Protein AF-A0AAJ1ETL2-F1 (afdb_monomer)

Solvent-accessible surface area (backbone atoms only — not comparable to full-atom values): 10429 Å² total; per-residue (Å²): 145,68,65,69,62,54,53,52,51,50,52,54,50,32,50,76,69,72,72,60,58,99,69,59,80,77,73,68,78,78,62,84,65,73,54,50,56,56,47,50,51,50,50,51,52,50,47,48,66,71,66,53,70,62,70,80,72,67,82,76,48,26,37,46,54,51,49,44,56,46,37,31,75,74,71,73,43,59,83,84,61,77,96,66,92,76,52,74,68,53,53,40,36,52,51,14,50,63,68,39,55,89,45,34,84,38,46,46,60,75,64,50,44,66,66,54,38,52,45,52,70,67,47,92,60,62,70,71,52,44,52,21,33,52,53,32,38,46,56,49,41,56,50,28,51,76,66,70,54,34,92,71,70,44,54,79,73,55,78,88,80,80,72,97,75,81,85,72,77,83,130

Foldseek 3Di:
DPPPVVLVVVQVVCVVVVNDDPPPSPPDDDPPPPVVVVVVVVVVVVCCVVVVPPVPPDPQDFPQRLVQVLCCVPVVDGPPDPPDDDDPLRVLLVLLVVLLVVRRGPRPQPDALVNLQCSLVPRPDDPSSSVSVLSNLVSSLVSCVVVVSYDDRRSVVHDNPDDPDDPPDDD

InterPro domains:
  IPR010998 Integrase/recombinase, N-terminal [G3DSA:1.10.150.130] (61-157)

Organism: Mediterraneibacter gnavus (NCBI:txid33038)

Mean predicted aligned error: 15.33 Å

Secondary structure (DSSP, 8-state):
--HHHHHHHHHHHHHHHT---TTGGGS----TTHHHHHHHHHHHHHHHHHTT-------PPBHHHHHHHHHHHHHSS-TT-SSPPPPHHHHHHHHHHHHTGGGTTSBGGG--HHHHHHHHHT--S-HHHHHHHHHHHHHHHHHHHHTTS-SS--GGG----S-S-------

Radius of gyration: 29.7 Å; Cα contacts (8 Å, |Δi|>4): 126; chains: 1; bounding box: 71×44×80 Å

Nearest PDB structures (foldseek):
  2kob-assembly1_A  TM=7.948E-01  e=5.335E-02  [Clostridium] leptum DSM 753
  6m7x-assembly1_A  TM=3.149E-01  e=2.338E+00  Homo sapiens
  4zgx-assembly12_L  TM=2.460E-01  e=4.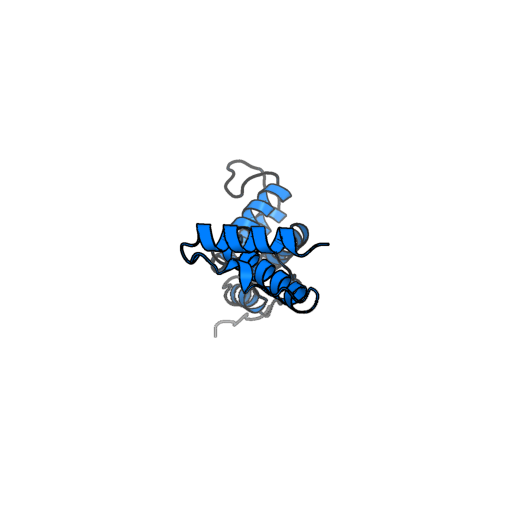011E+00  Homo sapiens
  4zgx-assembly5_E  TM=2.311E-01  e=4.469E+00  Homo sapiens
  4zgx-assembly6_F  TM=2.449E-01  e=5.255E+00  Homo sapiens

Sequence (171 aa):
MLCFWMIGFAVLTAYKAGTYTPGMENDIQVDDKKNAEDFIQSLLANYNQVQGIKAKEEPQLTFAEVYRKFNVKKFGHEYDAKKVKRTSLEYTLRAGFKNSAALHNRIFAKLVTDDLQEVMDACPLRHASIEHIKNLYYHMYKYAMANNLCTKDYSSYVEITQDENTWSAPA

pLDDT: mean 81.0, std 15.73, range [34.91, 96.88]

Structure (mmCIF, N/CA/C/O backbone):
data_AF-A0AAJ1ETL2-F1
#
_entry.id   AF-A0AAJ1ETL2-F1
#
loop_
_atom_site.group_PDB
_atom_site.id
_atom_site.type_symbol
_atom_site.label_atom_id
_atom_site.label_alt_id
_atom_site.label_comp_id
_atom_site.label_asym_id
_atom_site.label_entity_id
_atom_site.label_seq_id
_atom_site.pdbx_PDB_ins_code
_atom_site.Cartn_x
_atom_site.Cartn_y
_atom_site.Cartn_z
_atom_site.occupancy
_atom_site.B_iso_or_equiv
_atom_site.auth_seq_id
_atom_site.auth_comp_id
_atom_site.auth_asym_id
_atom_site.auth_atom_id
_atom_site.pdbx_PDB_model_num
ATOM 1 N N . MET A 1 1 ? -29.574 9.163 51.493 1.00 40.41 1 MET A N 1
ATOM 2 C CA . MET A 1 1 ? -30.469 10.187 50.895 1.00 40.41 1 MET A CA 1
ATOM 3 C C . MET A 1 1 ? -30.332 10.226 49.358 1.00 40.41 1 MET A C 1
ATOM 5 O O . MET A 1 1 ? -30.494 11.281 48.767 1.00 40.41 1 MET A O 1
ATOM 9 N N . LEU A 1 2 ? -30.048 9.079 48.712 1.00 46.06 2 LEU A N 1
ATOM 10 C CA . LEU A 1 2 ? -29.886 8.915 47.251 1.00 46.06 2 LEU A CA 1
ATOM 11 C C . LEU A 1 2 ? -31.002 8.051 46.617 1.00 46.06 2 LEU A C 1
ATOM 13 O O . LEU A 1 2 ? -31.185 8.065 45.405 1.00 46.06 2 LEU A O 1
ATOM 17 N N . CYS A 1 3 ? -31.800 7.353 47.432 1.00 56.75 3 CYS A N 1
ATOM 18 C CA . CYS A 1 3 ? -32.719 6.309 46.972 1.00 56.75 3 CYS A CA 1
ATOM 19 C C . CYS A 1 3 ? -33.994 6.834 46.279 1.00 56.75 3 CYS A C 1
ATOM 21 O O . CYS A 1 3 ? -34.496 6.197 45.360 1.00 56.75 3 CYS A O 1
ATOM 23 N N . PHE A 1 4 ? -34.511 8.012 46.655 1.00 58.62 4 PHE A N 1
ATOM 24 C CA . PHE A 1 4 ? -35.791 8.515 46.123 1.00 58.62 4 PHE A CA 1
ATOM 25 C C . PHE A 1 4 ? -35.732 8.927 44.647 1.00 58.62 4 PHE A C 1
ATOM 27 O O . PHE A 1 4 ? -36.694 8.728 43.908 1.00 58.62 4 PHE A O 1
ATOM 34 N N . TRP A 1 5 ? -34.603 9.480 44.196 1.00 65.31 5 TRP A N 1
ATOM 35 C CA . TRP A 1 5 ? -34.462 9.920 42.806 1.00 65.31 5 TRP A CA 1
ATOM 36 C C . TRP A 1 5 ? -34.376 8.734 41.833 1.00 65.31 5 TRP A C 1
ATOM 38 O O . TRP A 1 5 ? -34.965 8.778 40.754 1.00 65.31 5 TRP A O 1
ATOM 48 N N . MET A 1 6 ? -33.723 7.641 42.243 1.00 66.25 6 MET A N 1
ATOM 49 C CA . MET A 1 6 ? -33.604 6.425 41.431 1.00 66.25 6 MET A CA 1
ATOM 50 C C . MET A 1 6 ? -34.935 5.686 41.278 1.00 66.25 6 MET A C 1
ATOM 52 O O . MET A 1 6 ? -35.244 5.225 40.181 1.00 66.25 6 MET A O 1
ATOM 56 N N . ILE A 1 7 ? -35.756 5.640 42.334 1.00 69.56 7 ILE A N 1
ATOM 57 C CA . ILE A 1 7 ? -37.120 5.094 42.255 1.00 69.56 7 ILE A CA 1
ATOM 58 C C . ILE A 1 7 ? -37.946 5.913 41.256 1.00 69.56 7 ILE A C 1
ATOM 60 O O . ILE A 1 7 ? -38.595 5.346 40.379 1.00 69.56 7 ILE A O 1
ATOM 64 N N . GLY A 1 8 ? -37.847 7.247 41.306 1.00 74.00 8 GLY A N 1
ATOM 65 C CA . GLY A 1 8 ? -38.511 8.124 40.339 1.00 74.00 8 GLY A CA 1
ATOM 66 C C . GLY A 1 8 ? -38.084 7.856 38.891 1.00 74.00 8 GLY A C 1
ATOM 67 O O . GLY A 1 8 ? -38.928 7.786 37.997 1.00 74.00 8 GLY A O 1
ATOM 68 N N . PHE A 1 9 ? -36.788 7.642 38.651 1.00 75.88 9 PHE A N 1
ATOM 69 C CA . PHE A 1 9 ? -36.276 7.334 37.315 1.00 75.88 9 PHE A CA 1
ATOM 70 C C . PHE A 1 9 ? -36.723 5.948 36.817 1.00 75.88 9 PHE A C 1
ATOM 72 O O . PHE A 1 9 ? -37.109 5.802 35.654 1.00 75.88 9 PHE A O 1
ATOM 79 N N . ALA A 1 10 ? -36.727 4.937 37.692 1.00 70.44 10 ALA A N 1
ATOM 80 C CA . ALA A 1 10 ? -37.183 3.584 37.372 1.00 70.44 10 ALA A CA 1
ATOM 81 C C . ALA A 1 10 ? -38.677 3.554 37.011 1.00 70.44 10 ALA A C 1
ATOM 83 O O . ALA A 1 10 ? -39.050 2.972 35.989 1.00 70.44 10 ALA A O 1
ATOM 84 N N . VAL A 1 11 ? -39.516 4.256 37.780 1.00 76.50 11 VAL A N 1
ATOM 85 C CA . VAL A 1 11 ? -40.956 4.391 37.504 1.00 76.50 11 VAL A CA 1
ATOM 86 C C . VAL A 1 11 ? -41.192 5.092 36.165 1.00 76.50 11 VAL A C 1
ATOM 88 O O . VAL A 1 11 ? -41.955 4.595 35.339 1.00 76.50 11 VAL A O 1
ATOM 91 N N . LEU A 1 12 ? -40.493 6.199 35.892 1.00 80.56 12 LEU A N 1
ATOM 92 C CA . LEU A 1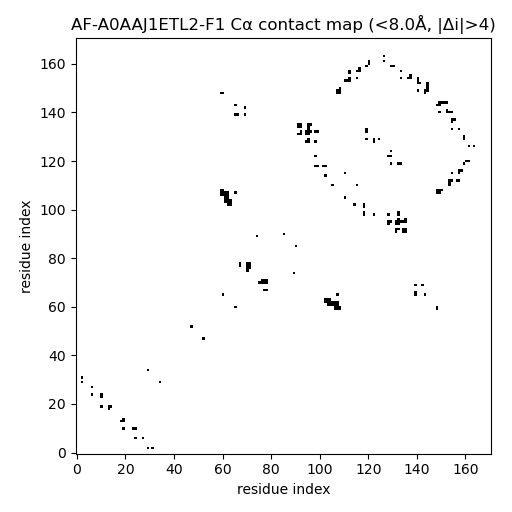 12 ? -40.606 6.912 34.612 1.00 80.56 12 LEU A CA 1
ATOM 93 C C . LEU A 1 12 ? -40.169 6.053 33.417 1.00 80.56 12 LEU A C 1
ATOM 95 O O . LEU A 1 12 ? -40.780 6.116 32.348 1.00 80.56 12 LEU A O 1
ATOM 99 N N . THR A 1 13 ? -39.133 5.234 33.592 1.00 77.25 13 THR A N 1
ATOM 100 C CA . THR A 1 13 ? -38.636 4.334 32.543 1.00 77.25 13 THR A CA 1
ATOM 101 C C . THR A 1 13 ? -39.632 3.207 32.258 1.00 77.25 13 THR A C 1
ATOM 103 O O . THR A 1 13 ? -39.956 2.969 31.095 1.00 77.25 13 THR A O 1
ATOM 106 N N . ALA A 1 14 ? -40.179 2.565 33.297 1.00 72.44 14 ALA A N 1
ATOM 107 C CA . ALA A 1 14 ? -41.214 1.536 33.159 1.00 72.44 14 ALA A CA 1
ATOM 108 C C . ALA A 1 14 ? -42.509 2.097 32.549 1.00 72.44 14 ALA A C 1
ATOM 110 O O . ALA A 1 14 ? -43.132 1.454 31.701 1.00 72.44 14 ALA A O 1
ATOM 111 N N . TYR A 1 15 ? -42.883 3.327 32.917 1.00 74.31 15 TYR A N 1
ATOM 112 C CA . TYR A 1 15 ? -44.028 4.020 32.331 1.00 74.31 15 TYR A CA 1
ATOM 113 C C . TYR A 1 15 ? -43.834 4.242 30.828 1.00 74.31 15 TYR A C 1
ATOM 115 O O . TYR A 1 15 ? -44.711 3.921 30.028 1.00 74.31 15 TYR A O 1
ATOM 123 N N . LYS A 1 16 ? -42.650 4.711 30.417 1.00 77.81 16 LYS A N 1
ATOM 124 C CA . LYS A 1 16 ? -42.325 4.925 29.000 1.00 77.81 16 LYS A CA 1
ATOM 125 C C . LYS A 1 16 ? -42.230 3.621 28.198 1.00 77.81 16 LYS A C 1
ATOM 127 O O . LYS A 1 16 ? -42.525 3.629 27.006 1.00 77.81 16 LYS A O 1
ATOM 132 N N . ALA A 1 17 ? -41.834 2.519 28.833 1.00 75.56 17 ALA A N 1
ATOM 133 C CA . ALA A 1 17 ? -41.773 1.193 28.218 1.00 75.56 17 ALA A CA 1
ATOM 134 C C . ALA A 1 17 ? -43.139 0.477 28.146 1.00 75.56 17 ALA A C 1
ATOM 136 O O . ALA A 1 17 ? -43.231 -0.580 27.527 1.00 75.56 17 ALA A O 1
ATOM 137 N N . GLY A 1 18 ? -44.194 1.030 28.762 1.00 77.25 18 GLY A N 1
ATOM 138 C CA . GLY A 1 18 ? -45.534 0.431 28.787 1.00 77.25 18 GLY A CA 1
ATOM 139 C C . GLY A 1 18 ? -45.668 -0.786 29.709 1.00 77.25 18 GLY A C 1
ATOM 140 O O . GLY A 1 18 ? -46.655 -1.509 29.626 1.00 77.25 18 GLY A O 1
ATOM 141 N N . THR A 1 19 ? -44.686 -1.023 30.581 1.00 75.31 19 THR A N 1
ATOM 142 C CA . THR A 1 19 ? -44.629 -2.178 31.492 1.00 75.31 19 THR A CA 1
ATOM 143 C C . THR A 1 19 ? -44.949 -1.813 32.942 1.00 75.31 19 THR A C 1
ATOM 145 O O . THR A 1 19 ? -44.878 -2.665 33.824 1.00 75.31 19 THR A O 1
ATOM 148 N N . TYR A 1 20 ? -45.300 -0.551 33.203 1.00 76.12 20 TYR A N 1
ATOM 149 C CA . TYR A 1 20 ? -45.656 -0.074 34.534 1.00 76.12 20 TYR A CA 1
ATOM 150 C C . TYR A 1 20 ? -47.053 -0.536 34.960 1.00 76.12 20 TYR A C 1
ATOM 152 O O . TYR A 1 20 ? -48.027 -0.373 34.223 1.00 76.12 20 TYR A O 1
ATOM 160 N N . THR A 1 21 ? -47.156 -1.027 36.195 1.00 74.19 21 THR A N 1
ATOM 161 C CA . THR A 1 21 ? -48.427 -1.285 36.875 1.00 74.19 21 THR A CA 1
ATOM 162 C C . THR A 1 21 ? -48.501 -0.463 38.168 1.00 74.19 21 THR A C 1
ATOM 164 O O . THR A 1 21 ? -47.484 -0.332 38.857 1.00 74.19 21 THR A O 1
ATOM 167 N N . PRO A 1 22 ? -49.667 0.126 38.503 1.00 74.12 22 PRO A N 1
ATOM 168 C CA . PRO A 1 22 ? -49.825 0.909 39.728 1.00 74.12 22 PRO A CA 1
ATOM 169 C C . PRO A 1 22 ? -49.467 0.078 40.969 1.00 74.12 22 PRO A C 1
ATOM 171 O O . PRO A 1 22 ? -50.037 -0.995 41.162 1.00 74.12 22 PRO A O 1
ATOM 174 N N . GLY A 1 23 ? -48.534 0.562 41.793 1.00 68.31 23 GLY A N 1
ATOM 175 C CA . GLY A 1 23 ? -48.045 -0.131 42.990 1.00 68.31 23 GLY A CA 1
ATOM 176 C C . GLY A 1 23 ? -46.603 -0.642 42.892 1.00 68.31 23 GLY A C 1
ATOM 177 O O . GLY A 1 23 ? -45.993 -0.879 43.935 1.00 68.31 23 GLY A O 1
ATOM 178 N N . MET A 1 24 ? -46.025 -0.737 41.683 1.00 65.56 24 MET A N 1
ATOM 179 C CA . MET A 1 24 ? -44.634 -1.184 41.473 1.00 65.56 24 MET A CA 1
ATOM 180 C C . MET A 1 24 ? -43.595 -0.313 42.189 1.00 65.56 24 MET A C 1
ATOM 182 O O . MET A 1 24 ? -42.501 -0.781 42.473 1.00 65.56 24 MET A O 1
ATOM 186 N N . GLU A 1 25 ? -43.914 0.940 42.502 1.00 62.91 25 GLU A N 1
ATOM 187 C CA . GLU A 1 25 ? -43.036 1.865 43.220 1.00 62.91 25 GLU A CA 1
ATOM 188 C C . GLU A 1 25 ? -42.702 1.438 44.660 1.00 62.91 25 GLU A C 1
ATOM 190 O O . GLU A 1 25 ? -41.673 1.863 45.186 1.00 62.91 25 GLU A O 1
ATOM 195 N N . ASN A 1 26 ? -43.532 0.597 45.289 1.00 63.09 26 ASN A N 1
ATOM 196 C CA . ASN A 1 26 ? -43.373 0.205 46.695 1.00 63.09 26 ASN A CA 1
ATOM 197 C C . ASN A 1 26 ? -42.477 -1.030 46.890 1.00 63.09 26 ASN A C 1
ATOM 199 O O . ASN A 1 26 ? -41.905 -1.201 47.965 1.00 63.09 26 ASN A O 1
ATOM 203 N N . ASP A 1 27 ? -42.316 -1.856 45.852 1.00 58.97 27 ASP A N 1
ATOM 204 C CA . ASP A 1 27 ? -41.542 -3.106 45.907 1.00 58.97 27 ASP A CA 1
ATOM 205 C C . ASP A 1 27 ? -40.069 -2.929 45.488 1.00 58.97 27 ASP A C 1
ATOM 207 O O . ASP A 1 27 ? -39.262 -3.856 45.591 1.00 58.97 27 ASP A O 1
ATOM 211 N N . ILE A 1 28 ? -39.680 -1.733 45.030 1.00 60.94 28 ILE A N 1
ATOM 212 C CA . ILE A 1 28 ? -38.312 -1.443 44.581 1.00 60.94 28 ILE A CA 1
ATOM 213 C C . ILE A 1 28 ? -37.423 -1.168 45.805 1.00 60.94 28 ILE A C 1
ATOM 215 O O . ILE A 1 28 ? -37.203 -0.023 46.202 1.00 60.94 28 ILE A O 1
ATOM 219 N N . GLN A 1 29 ? -36.879 -2.230 46.405 1.00 56.22 29 GLN A N 1
ATOM 220 C CA . GLN A 1 29 ? -35.803 -2.117 47.394 1.00 56.22 29 GLN A CA 1
ATOM 221 C C . GLN A 1 29 ? -34.449 -1.967 46.688 1.00 56.22 29 GLN A C 1
ATOM 223 O O . GLN A 1 29 ? -33.919 -2.916 46.109 1.00 56.22 29 GLN A O 1
ATOM 228 N N . VAL A 1 30 ? -33.877 -0.762 46.732 1.00 53.97 30 VAL A N 1
ATOM 229 C CA . VAL A 1 30 ? -32.542 -0.480 46.185 1.00 53.97 30 VAL A CA 1
ATOM 230 C C . VAL A 1 30 ? -31.501 -0.638 47.295 1.00 53.97 30 VAL A C 1
ATOM 232 O O . VAL A 1 30 ? -31.298 0.276 48.089 1.00 53.97 30 VAL A O 1
ATOM 235 N N . ASP A 1 31 ? -30.848 -1.802 47.366 1.00 53.56 31 ASP A N 1
ATOM 236 C CA . ASP A 1 31 ? -29.616 -1.964 48.149 1.00 53.56 31 ASP A CA 1
ATOM 237 C C . ASP A 1 31 ? -28.455 -1.290 47.391 1.00 53.56 31 ASP A C 1
ATOM 239 O O . ASP A 1 31 ? -28.024 -1.741 46.324 1.00 53.56 31 ASP A O 1
ATOM 243 N N . ASP A 1 32 ? -28.011 -0.153 47.928 1.00 57.03 32 ASP A N 1
ATOM 244 C CA . ASP A 1 32 ? -27.308 0.958 47.257 1.00 57.03 32 ASP A CA 1
ATOM 245 C C . ASP A 1 32 ? -25.926 0.617 46.650 1.00 57.03 32 ASP A C 1
ATOM 247 O O . ASP A 1 32 ? -25.320 1.470 46.003 1.00 57.03 32 ASP A O 1
ATOM 251 N N . LYS A 1 33 ? -25.382 -0.594 46.843 1.00 53.75 33 LYS A N 1
ATOM 252 C CA . LYS A 1 33 ? -23.994 -0.916 46.444 1.00 53.75 33 LYS A CA 1
ATOM 253 C C . LYS A 1 33 ? -23.841 -2.024 45.407 1.00 53.75 33 LYS A C 1
ATOM 255 O O . LYS A 1 33 ? -23.054 -1.857 44.484 1.00 53.75 33 LYS A O 1
ATOM 260 N N . LYS A 1 34 ? -24.576 -3.133 45.524 1.00 56.59 34 LYS A N 1
ATOM 261 C CA . LYS A 1 34 ? -24.459 -4.257 44.572 1.00 56.59 34 LYS A CA 1
ATOM 262 C C . LYS A 1 34 ? -25.138 -3.963 43.236 1.00 56.59 34 LYS A C 1
ATOM 264 O O . LYS A 1 34 ? -24.596 -4.290 42.191 1.00 56.59 34 LYS A O 1
ATOM 269 N N . ASN A 1 35 ? -26.269 -3.261 43.270 1.00 60.72 35 ASN A N 1
ATOM 270 C CA . ASN A 1 35 ? -27.029 -2.950 42.062 1.00 60.72 35 ASN A CA 1
ATOM 271 C C . ASN A 1 35 ? -26.433 -1.800 41.244 1.00 60.72 35 ASN A C 1
ATOM 273 O O . ASN A 1 35 ? -26.741 -1.686 40.064 1.00 60.72 35 ASN A O 1
ATOM 277 N N . ALA A 1 36 ? -25.593 -0.947 41.837 1.00 62.88 36 ALA A N 1
ATOM 278 C CA . ALA A 1 36 ? -25.016 0.193 41.130 1.00 62.88 36 ALA A CA 1
ATOM 279 C C . ALA A 1 36 ? -24.009 -0.253 40.059 1.00 62.88 36 ALA A C 1
ATOM 281 O O . ALA A 1 36 ? -24.028 0.269 38.949 1.00 62.88 36 ALA A O 1
ATOM 282 N N . GLU A 1 37 ? -23.165 -1.239 40.366 1.00 70.06 37 GLU A N 1
ATOM 283 C CA . GLU A 1 37 ? -22.173 -1.765 39.422 1.00 70.06 37 GLU A CA 1
ATOM 284 C C . GLU A 1 37 ? -22.842 -2.538 38.282 1.00 70.06 37 GLU A C 1
ATOM 286 O O . GLU A 1 37 ? -22.553 -2.266 37.116 1.00 70.06 37 GLU A O 1
ATOM 291 N N . ASP A 1 38 ? -23.804 -3.407 38.600 1.00 78.25 38 ASP A N 1
ATOM 292 C CA . ASP A 1 38 ? -24.588 -4.144 37.602 1.00 78.25 38 ASP A CA 1
ATOM 293 C C . ASP A 1 38 ? -25.413 -3.193 36.724 1.00 78.25 38 ASP A C 1
ATOM 295 O O . ASP A 1 38 ? -25.493 -3.358 35.504 1.00 78.25 38 ASP A O 1
ATOM 299 N N . PHE A 1 39 ? -25.964 -2.130 37.315 1.00 75.25 39 PHE A N 1
ATOM 300 C CA . PHE A 1 39 ? -26.673 -1.091 36.578 1.00 75.25 39 PHE A CA 1
ATOM 301 C C . PHE A 1 39 ? -25.733 -0.304 35.659 1.00 75.25 39 PHE A C 1
ATOM 303 O O . PHE A 1 39 ? -26.059 -0.128 34.486 1.00 75.25 39 PHE A O 1
ATOM 310 N N . ILE A 1 40 ? -24.549 0.103 36.130 1.00 78.62 40 ILE A N 1
ATOM 311 C CA . ILE A 1 40 ? -23.532 0.780 35.307 1.00 78.62 40 ILE A CA 1
ATOM 312 C C . ILE A 1 40 ? -23.074 -0.127 34.157 1.00 78.62 40 ILE A C 1
ATOM 314 O O . ILE A 1 40 ? -22.984 0.335 33.019 1.00 78.62 40 ILE A O 1
ATOM 318 N N . GLN A 1 41 ? -22.839 -1.417 34.411 1.00 80.94 41 GLN A N 1
ATOM 319 C CA . GLN A 1 41 ? -22.479 -2.382 33.369 1.00 80.94 41 GLN A CA 1
ATOM 320 C C . GLN A 1 41 ? -23.606 -2.557 32.350 1.00 80.94 41 GLN A C 1
ATOM 322 O O . GLN A 1 41 ? -23.353 -2.526 31.144 1.00 80.94 41 GLN A O 1
ATOM 327 N N . SER A 1 42 ? -24.853 -2.669 32.810 1.00 80.19 42 SER A N 1
ATOM 328 C CA . SER A 1 42 ? -26.018 -2.767 31.928 1.00 80.19 42 SER A CA 1
ATOM 329 C C . SER A 1 42 ? -26.219 -1.497 31.094 1.00 80.19 42 SER A C 1
ATOM 331 O O . SER A 1 42 ? -26.561 -1.577 29.914 1.00 80.19 42 SER A O 1
ATOM 333 N N . LEU A 1 43 ? -25.943 -0.322 31.667 1.00 79.62 43 LEU A N 1
ATOM 334 C CA . LEU A 1 43 ? -26.030 0.967 30.990 1.00 79.62 43 LEU A CA 1
ATOM 335 C C . LEU A 1 43 ? -24.946 1.094 29.916 1.00 79.62 43 LEU A C 1
ATOM 337 O O . LEU A 1 43 ? -25.249 1.509 28.800 1.00 79.62 43 LEU A O 1
ATOM 341 N N . LEU A 1 44 ? -23.708 0.686 30.215 1.00 79.69 44 LEU A N 1
ATOM 342 C CA . LEU A 1 44 ? -22.604 0.650 29.251 1.00 79.69 44 LEU A CA 1
ATOM 343 C C . LEU A 1 44 ? -22.871 -0.348 28.118 1.00 79.69 44 LEU A C 1
ATOM 345 O O . LEU A 1 44 ? -22.665 -0.017 26.952 1.00 79.69 44 LEU A O 1
ATOM 349 N N . ALA A 1 45 ? -23.370 -1.545 28.434 1.00 78.50 45 ALA A N 1
ATOM 350 C CA . ALA A 1 45 ? -23.712 -2.560 27.439 1.00 78.50 45 ALA A CA 1
ATOM 351 C C . ALA A 1 45 ? -24.828 -2.078 26.499 1.00 78.50 45 ALA A C 1
ATOM 353 O O . ALA A 1 45 ? -24.679 -2.134 25.277 1.00 78.50 45 ALA A O 1
ATOM 354 N N . ASN A 1 46 ? -25.901 -1.517 27.062 1.00 74.19 46 ASN A N 1
ATOM 355 C CA . ASN A 1 46 ? -27.001 -0.950 26.287 1.00 74.19 46 ASN A CA 1
ATOM 356 C C . ASN A 1 46 ? -26.559 0.264 25.467 1.00 74.19 46 ASN A C 1
ATOM 358 O O . ASN A 1 46 ? -26.947 0.390 24.310 1.00 74.19 46 ASN A O 1
ATOM 362 N N . TYR A 1 47 ? -25.713 1.136 26.015 1.00 68.50 47 TYR A N 1
ATOM 363 C CA . TYR A 1 47 ? -25.165 2.272 25.277 1.00 68.50 47 TYR A CA 1
ATOM 364 C C . TYR A 1 47 ? -24.319 1.811 24.084 1.00 68.50 47 TYR A C 1
ATOM 366 O O . TYR A 1 47 ? -24.516 2.303 22.975 1.00 68.50 47 TYR A O 1
ATOM 374 N N . ASN A 1 48 ? -23.452 0.812 24.270 1.00 74.31 48 ASN A N 1
ATOM 375 C CA . ASN A 1 48 ? -22.647 0.228 23.193 1.00 74.31 48 ASN A CA 1
ATOM 376 C C . ASN A 1 48 ? -23.517 -0.421 22.100 1.00 74.31 48 ASN A C 1
ATOM 378 O O . ASN A 1 48 ? -23.208 -0.295 20.912 1.00 74.31 48 ASN A O 1
ATOM 382 N N . GLN A 1 49 ? -24.616 -1.074 22.489 1.00 68.12 49 GLN A N 1
ATOM 383 C CA . GLN A 1 49 ? -25.569 -1.711 21.577 1.00 68.12 49 GLN A CA 1
ATOM 384 C C . GLN A 1 49 ? -26.426 -0.691 20.808 1.00 68.12 49 GLN A C 1
ATOM 386 O O . GLN A 1 49 ? -26.626 -0.847 19.604 1.00 68.12 49 GLN A O 1
ATOM 391 N N . VAL A 1 50 ? -26.910 0.361 21.479 1.00 62.59 50 VAL A N 1
ATOM 392 C CA . VAL A 1 50 ? -27.805 1.388 20.911 1.00 62.59 50 VAL A CA 1
ATOM 393 C C . VAL A 1 50 ? -27.046 2.413 20.072 1.00 62.59 50 VAL A C 1
ATOM 395 O O . VAL A 1 50 ? -27.543 2.833 19.030 1.00 62.59 50 VAL A O 1
ATOM 398 N N . GLN A 1 51 ? -25.840 2.810 20.484 1.00 57.09 51 GLN A N 1
ATOM 399 C CA . GLN A 1 51 ? -25.004 3.719 19.694 1.00 57.09 51 GLN A CA 1
ATOM 400 C C . GLN A 1 51 ? -24.382 3.044 18.478 1.00 57.09 51 GLN A C 1
ATOM 402 O O . GLN A 1 51 ? -23.854 3.746 17.621 1.00 57.09 51 GLN A O 1
ATOM 407 N N . GLY A 1 52 ? -24.409 1.707 18.398 1.00 49.59 52 GLY A N 1
ATOM 408 C CA . GLY A 1 52 ? -23.710 0.989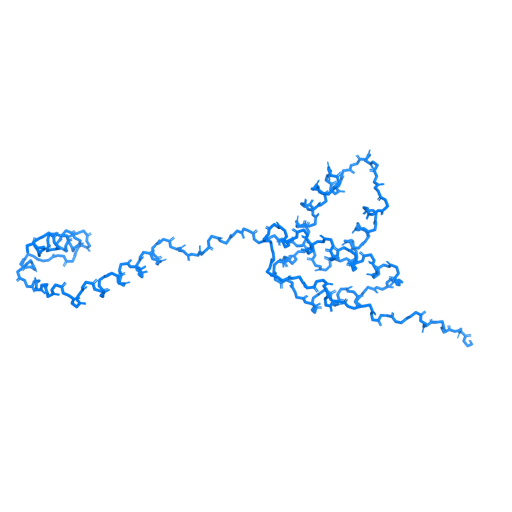 17.347 1.00 49.59 52 GLY A CA 1
ATOM 409 C C . GLY A 1 52 ? -22.279 1.497 17.249 1.00 49.59 52 GLY A C 1
ATOM 410 O O . GLY A 1 52 ? -21.883 1.982 16.190 1.00 49.59 52 GLY A O 1
ATOM 411 N N . ILE A 1 53 ? -21.508 1.406 18.343 1.00 49.78 53 ILE A N 1
ATOM 412 C CA . ILE A 1 53 ? -20.052 1.595 18.289 1.00 49.78 53 ILE A CA 1
ATOM 413 C C . ILE A 1 53 ? -19.465 0.405 17.511 1.00 49.78 53 ILE A C 1
ATOM 415 O O . ILE A 1 53 ? -18.688 -0.398 18.013 1.00 49.78 53 ILE A O 1
ATOM 419 N N . LYS A 1 54 ? -19.828 0.273 16.235 1.00 50.78 54 LYS A N 1
ATOM 420 C CA . LYS A 1 54 ? -18.857 -0.096 15.228 1.00 50.78 54 LYS A CA 1
ATOM 421 C C . LYS A 1 54 ? -17.864 1.044 15.315 1.00 50.78 54 LYS A C 1
ATOM 423 O O . LYS A 1 54 ? -18.217 2.172 14.967 1.00 50.78 54 LYS A O 1
ATOM 428 N N . ALA A 1 55 ? -16.700 0.782 15.917 1.00 52.84 55 ALA A N 1
ATOM 429 C CA . ALA A 1 55 ? -15.556 1.682 15.850 1.00 52.84 55 ALA A CA 1
ATOM 430 C C . ALA A 1 55 ? -15.583 2.288 14.456 1.00 52.84 55 ALA A C 1
ATOM 432 O O . ALA A 1 55 ? -15.608 1.512 13.510 1.00 52.84 55 ALA A O 1
ATOM 433 N N . LYS A 1 56 ? -15.772 3.610 14.363 1.00 49.84 56 LYS A N 1
ATOM 434 C CA . LYS A 1 56 ? -16.006 4.349 13.121 1.00 49.84 56 LYS A CA 1
ATOM 435 C C . LYS A 1 56 ? -15.050 3.788 12.073 1.00 49.84 56 LYS A C 1
ATOM 437 O O . LYS A 1 56 ? -13.869 4.116 12.111 1.00 49.84 56 LYS A O 1
ATOM 442 N N . GLU A 1 57 ? -15.522 2.847 11.252 1.00 57.72 57 GLU A N 1
ATOM 443 C CA . GLU A 1 57 ? -14.650 2.164 10.308 1.00 57.72 57 GLU A CA 1
ATOM 444 C C . GLU A 1 57 ? -14.414 3.225 9.256 1.00 57.72 57 GLU A C 1
ATOM 446 O O . GLU A 1 57 ? -15.277 3.484 8.415 1.00 57.72 57 GLU A O 1
ATOM 451 N N . GLU A 1 58 ? -13.301 3.949 9.390 1.00 60.75 58 GLU A N 1
ATOM 452 C CA . GLU A 1 58 ? -12.896 4.854 8.338 1.00 60.75 58 GLU A CA 1
ATOM 453 C C . GLU A 1 58 ? -12.868 4.035 7.049 1.00 60.75 58 GLU A C 1
ATOM 455 O O . GLU A 1 58 ? -12.366 2.904 7.068 1.00 60.75 58 GLU A O 1
ATOM 460 N N . PRO A 1 59 ? -13.468 4.547 5.961 1.00 67.00 59 PRO A N 1
ATOM 461 C CA . PRO A 1 59 ? -13.589 3.797 4.726 1.00 67.00 59 PRO A CA 1
ATOM 462 C C . PRO A 1 59 ? -12.214 3.257 4.338 1.00 67.00 59 PRO A C 1
ATOM 464 O O . PRO A 1 59 ? -11.280 4.018 4.072 1.00 67.00 59 PRO A O 1
ATOM 467 N N . GLN A 1 60 ? -12.087 1.929 4.387 1.00 85.25 60 GLN A N 1
ATOM 468 C CA . GLN A 1 60 ? -10.813 1.266 4.172 1.00 85.25 60 GLN A CA 1
ATOM 469 C C . GLN A 1 60 ? -10.446 1.449 2.702 1.00 85.25 60 GLN A C 1
ATOM 471 O O . GLN A 1 60 ? -11.162 0.997 1.811 1.00 85.25 60 GLN A O 1
ATOM 476 N N . LEU A 1 61 ? -9.347 2.158 2.455 1.00 93.69 61 LEU A N 1
ATOM 477 C CA . LEU A 1 61 ? -8.928 2.500 1.103 1.00 93.69 61 LEU A CA 1
ATOM 478 C C . LEU A 1 61 ? -8.389 1.265 0.384 1.00 93.69 61 LEU A C 1
ATOM 480 O O . LEU A 1 61 ? -7.641 0.456 0.945 1.00 93.69 61 LEU A O 1
ATOM 484 N N . THR A 1 62 ? -8.729 1.154 -0.890 1.00 96.75 62 THR A N 1
ATOM 485 C CA . THR A 1 62 ? -8.140 0.174 -1.800 1.00 96.75 62 THR A CA 1
ATOM 486 C C . THR A 1 62 ? -6.694 0.537 -2.142 1.00 96.75 62 THR A C 1
ATOM 488 O O . THR A 1 62 ? -6.272 1.691 -2.019 1.00 96.75 62 THR A O 1
ATOM 491 N N . PHE A 1 63 ? -5.917 -0.434 -2.620 1.00 96.75 63 PHE A N 1
ATOM 492 C CA . PHE A 1 63 ? -4.544 -0.208 -3.073 1.00 96.75 63 PHE A CA 1
ATOM 493 C C . PHE A 1 63 ? -4.459 0.906 -4.127 1.00 96.75 63 PHE A C 1
ATOM 495 O O . PHE A 1 63 ? -3.598 1.786 -4.039 1.00 96.75 63 PHE A O 1
ATOM 502 N N . ALA A 1 64 ? -5.385 0.922 -5.090 1.00 96.88 64 ALA A N 1
ATOM 503 C CA . ALA A 1 64 ? -5.439 1.964 -6.110 1.00 96.88 64 ALA A CA 1
ATOM 504 C C . ALA A 1 64 ? -5.700 3.356 -5.517 1.00 96.88 64 ALA A C 1
ATOM 506 O O . ALA A 1 64 ? -5.063 4.331 -5.923 1.00 96.88 64 ALA A O 1
ATOM 507 N N . GLU A 1 65 ? -6.599 3.470 -4.542 1.00 95.75 65 GLU A N 1
ATOM 508 C CA . GLU A 1 65 ? -6.901 4.746 -3.889 1.00 95.75 65 GLU A CA 1
ATOM 509 C C . GLU A 1 65 ? -5.725 5.263 -3.062 1.00 95.75 65 GLU A C 1
ATOM 511 O O . GLU A 1 65 ? -5.394 6.450 -3.149 1.00 95.75 65 GLU A O 1
ATOM 516 N N . VAL A 1 66 ? -5.054 4.389 -2.303 1.00 95.94 66 VAL A N 1
ATOM 517 C CA . VAL A 1 66 ? -3.848 4.765 -1.550 1.00 95.94 66 VAL A CA 1
ATOM 518 C C . VAL A 1 66 ? -2.767 5.257 -2.507 1.00 95.94 66 VAL A C 1
ATOM 520 O O . VAL A 1 66 ? -2.175 6.310 -2.264 1.00 95.94 66 VAL A O 1
ATOM 523 N N . TYR A 1 67 ? -2.554 4.566 -3.630 1.00 96.50 67 TYR A N 1
ATOM 524 C CA . TYR A 1 67 ? -1.575 4.981 -4.632 1.00 96.50 67 TYR A CA 1
ATOM 525 C C . TYR A 1 67 ? -1.912 6.345 -5.245 1.00 96.50 67 TYR A C 1
ATOM 527 O O . TYR A 1 67 ? -1.033 7.198 -5.359 1.00 96.50 67 TYR A O 1
ATOM 535 N N . ARG A 1 68 ? -3.181 6.601 -5.590 1.00 95.38 68 ARG A N 1
ATOM 536 C CA . ARG A 1 68 ? -3.617 7.903 -6.126 1.00 95.38 68 ARG A CA 1
ATOM 537 C C . ARG A 1 68 ? -3.386 9.033 -5.125 1.00 95.38 68 ARG A C 1
ATOM 539 O O . ARG A 1 68 ? -2.815 10.060 -5.495 1.00 95.38 68 ARG A O 1
ATOM 546 N N . LYS A 1 69 ? -3.766 8.837 -3.856 1.00 95.31 69 LYS A N 1
ATOM 547 C CA . LYS A 1 69 ? -3.527 9.821 -2.785 1.00 95.31 69 LYS A CA 1
ATOM 548 C C . LYS A 1 69 ? -2.034 10.068 -2.565 1.00 95.31 69 LYS A C 1
ATOM 550 O O . LYS A 1 69 ? -1.612 11.219 -2.433 1.00 95.31 69 LYS A O 1
ATOM 555 N N . PHE A 1 70 ? -1.229 9.007 -2.580 1.00 95.88 70 PHE A N 1
ATOM 556 C CA . PHE A 1 70 ? 0.227 9.102 -2.541 1.00 95.88 70 PHE A CA 1
ATOM 557 C C . PHE A 1 70 ? 0.774 9.900 -3.733 1.00 95.88 70 PHE A C 1
ATOM 559 O O . PHE A 1 70 ? 1.582 10.803 -3.526 1.00 95.88 70 PHE A O 1
ATOM 566 N N . ASN A 1 71 ? 0.315 9.625 -4.958 1.00 94.25 71 ASN A N 1
ATOM 567 C CA . ASN A 1 71 ? 0.800 10.281 -6.174 1.00 94.25 71 ASN A CA 1
ATOM 568 C C . ASN A 1 71 ? 0.563 11.794 -6.127 1.00 94.25 71 ASN A C 1
ATOM 570 O O . ASN A 1 71 ? 1.484 12.572 -6.376 1.00 94.25 71 ASN A O 1
ATOM 574 N N . VAL A 1 72 ? -0.638 12.210 -5.715 1.00 94.81 72 VAL A N 1
ATOM 575 C CA . VAL A 1 72 ? -0.973 13.629 -5.529 1.00 94.81 72 VAL A CA 1
ATOM 576 C C . VAL A 1 72 ? -0.082 14.262 -4.460 1.00 94.81 72 VAL A C 1
ATOM 578 O O . VAL A 1 72 ? 0.509 15.310 -4.702 1.00 94.81 72 VAL A O 1
ATOM 581 N N . LYS A 1 73 ? 0.091 13.614 -3.300 1.00 94.62 73 LYS A N 1
ATOM 582 C CA . LYS A 1 73 ? 0.921 14.148 -2.205 1.00 94.62 73 LYS A CA 1
ATOM 583 C C . LYS A 1 73 ? 2.415 14.197 -2.553 1.00 94.62 73 LYS A C 1
ATOM 585 O O . LYS A 1 73 ? 3.110 15.097 -2.093 1.00 94.62 73 LYS A O 1
ATOM 590 N N . LYS A 1 74 ? 2.925 13.249 -3.343 1.00 93.69 74 LYS A N 1
ATOM 591 C CA . LYS A 1 74 ? 4.352 13.145 -3.685 1.00 93.69 74 LYS A CA 1
ATOM 592 C C . LYS A 1 74 ? 4.748 14.002 -4.889 1.00 93.69 74 LYS A C 1
ATOM 594 O O . LYS A 1 74 ? 5.829 14.584 -4.862 1.00 93.69 74 LYS A O 1
ATOM 599 N N . PHE A 1 75 ? 3.912 14.054 -5.926 1.00 93.31 75 PHE A N 1
ATOM 600 C CA . PHE A 1 75 ? 4.233 14.689 -7.213 1.00 93.31 75 PHE A CA 1
ATOM 601 C C . PHE A 1 75 ? 3.377 15.925 -7.524 1.00 93.31 75 PHE A C 1
ATOM 603 O O . PHE A 1 75 ? 3.611 16.592 -8.531 1.00 93.31 75 PHE A O 1
ATOM 610 N N . GLY A 1 76 ? 2.389 16.243 -6.684 1.00 92.25 76 GLY A N 1
ATOM 611 C CA . GLY A 1 76 ? 1.562 17.445 -6.811 1.00 92.25 76 GLY A CA 1
ATOM 612 C C . GLY A 1 76 ? 0.504 17.383 -7.914 1.00 92.25 76 GLY A C 1
ATOM 613 O O . GLY A 1 76 ? -0.065 18.413 -8.259 1.00 92.25 76 GLY A O 1
ATOM 614 N N . HIS A 1 77 ? 0.248 16.210 -8.498 1.00 92.00 77 HIS A N 1
ATOM 615 C CA . HIS A 1 77 ? -0.735 16.049 -9.567 1.00 92.00 77 HIS A CA 1
ATOM 616 C C . HIS A 1 77 ? -1.360 14.648 -9.583 1.00 92.00 77 HIS A C 1
ATOM 618 O O . HIS A 1 77 ? -0.811 13.681 -9.044 1.00 92.00 77 HIS A O 1
ATOM 624 N N . GLU A 1 78 ? -2.535 14.541 -10.201 1.00 91.88 78 GLU A N 1
ATOM 625 C CA . GLU A 1 78 ? -3.256 13.274 -10.325 1.00 91.88 78 GLU A CA 1
ATOM 626 C C . GLU A 1 78 ? -2.538 12.277 -11.236 1.00 91.88 78 GLU A C 1
ATOM 628 O O . GLU A 1 78 ? -1.835 12.650 -12.177 1.00 91.88 78 GLU A O 1
ATOM 633 N N . TYR A 1 79 ? -2.775 10.985 -11.000 1.00 87.75 79 TYR A N 1
ATOM 634 C CA . TYR A 1 79 ? -2.202 9.918 -11.818 1.00 87.75 79 TYR A CA 1
ATOM 635 C C . TYR A 1 79 ? -2.539 10.084 -13.312 1.00 87.75 79 TYR A C 1
ATOM 637 O O . TYR A 1 79 ? -1.663 9.905 -14.161 1.00 87.75 79 TYR A O 1
ATOM 645 N N . ASP A 1 80 ? -3.761 10.489 -13.651 1.00 88.56 80 ASP A N 1
ATOM 646 C CA . ASP A 1 80 ? -4.231 10.603 -15.039 1.00 88.56 80 ASP A CA 1
ATOM 647 C C . ASP A 1 80 ? -3.975 11.981 -15.676 1.00 88.56 80 ASP A C 1
ATOM 649 O O . ASP A 1 80 ? -4.393 12.239 -16.810 1.00 88.56 80 ASP A O 1
ATOM 653 N N . ALA A 1 81 ? -3.251 12.873 -14.987 1.00 88.88 81 ALA A N 1
ATOM 654 C CA . ALA A 1 81 ? -2.974 14.214 -15.484 1.00 88.88 81 ALA A CA 1
ATOM 655 C C . ALA A 1 81 ? -2.250 14.181 -16.845 1.00 88.88 81 ALA A C 1
ATOM 657 O O . ALA A 1 81 ? -1.197 13.552 -17.028 1.00 88.88 81 ALA A O 1
ATOM 658 N N . LYS A 1 82 ? -2.816 14.887 -17.826 1.00 86.00 82 LYS A N 1
ATOM 659 C CA . LYS A 1 82 ? -2.247 15.023 -19.173 1.00 86.00 82 LYS A CA 1
ATOM 660 C C . LYS A 1 82 ? -1.283 16.212 -19.213 1.00 86.00 82 LYS A C 1
ATOM 662 O O . LYS A 1 82 ? -1.500 17.208 -18.534 1.00 86.00 82 LYS A O 1
ATOM 667 N N . LYS A 1 83 ? -0.247 16.126 -20.056 1.00 82.50 83 LYS A N 1
ATOM 668 C CA . LYS A 1 83 ? 0.728 17.210 -20.321 1.00 82.50 83 LYS A CA 1
ATOM 669 C C . LYS A 1 83 ? 1.560 17.673 -19.106 1.00 82.50 83 LYS A C 1
ATOM 671 O O . LYS A 1 83 ? 2.058 18.794 -19.101 1.00 82.50 83 LYS A O 1
ATOM 676 N N . VAL A 1 84 ? 1.761 16.810 -18.108 1.00 87.62 84 VAL A N 1
ATOM 677 C CA . VAL A 1 84 ? 2.649 17.080 -16.962 1.00 87.62 84 VAL A CA 1
ATOM 678 C C . VAL A 1 84 ? 4.029 16.462 -17.204 1.00 87.62 84 VAL A C 1
ATOM 680 O O . VAL A 1 84 ? 4.131 15.342 -17.712 1.00 87.62 84 VAL A O 1
ATOM 683 N N . LYS A 1 85 ? 5.098 17.187 -16.849 1.00 86.31 85 LYS A N 1
ATOM 684 C CA . LYS A 1 85 ? 6.463 16.644 -16.838 1.00 86.31 85 LYS A CA 1
ATOM 685 C C . LYS A 1 85 ? 6.614 15.701 -15.648 1.00 86.31 85 LYS A C 1
ATOM 687 O O . LYS A 1 85 ? 6.435 16.120 -14.509 1.00 86.31 85 LYS A O 1
ATOM 692 N N . ARG A 1 86 ? 6.966 14.449 -15.926 1.00 91.19 86 ARG A N 1
ATOM 693 C CA . ARG A 1 86 ? 7.117 13.398 -14.917 1.00 91.19 86 ARG A CA 1
ATOM 694 C C . ARG A 1 86 ? 8.577 13.136 -14.605 1.00 91.19 86 ARG A C 1
ATOM 696 O O . ARG A 1 86 ? 9.430 13.211 -15.489 1.00 91.19 86 ARG A O 1
ATOM 703 N N . THR A 1 87 ? 8.848 12.815 -13.348 1.00 92.94 87 THR A N 1
ATOM 704 C CA . THR A 1 87 ? 10.196 12.444 -12.901 1.00 92.94 87 THR A CA 1
ATOM 705 C C . THR A 1 87 ? 10.509 10.992 -13.260 1.00 92.94 87 THR A C 1
ATOM 707 O O . THR A 1 87 ? 9.595 10.188 -13.435 1.00 92.94 87 THR A O 1
ATOM 710 N N . SER A 1 88 ? 11.798 10.638 -13.321 1.00 91.94 88 SER A N 1
ATOM 711 C CA . SER A 1 88 ? 12.227 9.241 -13.510 1.00 91.94 88 SER A CA 1
ATOM 712 C C . SER A 1 88 ? 11.600 8.312 -12.459 1.00 91.94 88 SER A C 1
ATOM 714 O O . SER A 1 88 ? 11.012 7.290 -12.801 1.00 91.94 88 SER A O 1
ATOM 716 N N . LEU A 1 89 ? 11.595 8.744 -11.190 1.00 93.56 89 LEU A N 1
ATOM 717 C CA . LEU A 1 89 ? 10.946 8.015 -10.101 1.00 93.56 89 LEU A CA 1
ATOM 718 C C . LEU A 1 89 ? 9.453 7.789 -10.368 1.00 93.56 89 LEU A C 1
ATOM 720 O O . LEU A 1 89 ? 8.962 6.683 -10.175 1.00 93.56 89 LEU A O 1
ATOM 724 N N . GLU A 1 90 ? 8.720 8.806 -10.829 1.00 94.31 90 GLU A N 1
ATOM 725 C CA . GLU A 1 90 ? 7.296 8.645 -11.133 1.00 94.31 90 GLU A CA 1
ATOM 726 C C . GLU A 1 90 ? 7.071 7.574 -12.209 1.00 94.31 90 GLU A C 1
ATOM 728 O O . GLU A 1 90 ? 6.192 6.732 -12.047 1.00 94.31 90 GLU A O 1
ATOM 733 N N . TYR A 1 91 ? 7.882 7.537 -13.271 1.00 93.19 91 TYR A N 1
ATOM 734 C CA . TYR A 1 91 ? 7.773 6.491 -14.293 1.00 93.19 91 TYR A CA 1
ATOM 735 C C . TYR A 1 91 ? 7.981 5.087 -13.717 1.00 93.19 91 TYR A C 1
ATOM 737 O O . TYR A 1 91 ? 7.167 4.202 -13.990 1.00 93.19 91 TYR A O 1
ATOM 745 N N . THR A 1 92 ? 8.996 4.909 -12.870 1.00 93.56 92 THR A N 1
ATOM 746 C CA . THR A 1 92 ? 9.265 3.650 -12.161 1.00 93.56 92 THR A CA 1
ATOM 747 C C . THR A 1 92 ? 8.070 3.212 -11.315 1.00 93.56 92 THR A C 1
ATOM 749 O O . THR A 1 92 ? 7.582 2.090 -11.456 1.00 93.56 92 THR A O 1
ATOM 752 N N . LEU A 1 93 ? 7.525 4.109 -10.486 1.00 94.94 93 LEU A N 1
ATOM 753 C CA . LEU A 1 93 ? 6.388 3.782 -9.618 1.00 94.94 93 LEU A CA 1
ATOM 754 C C . LEU A 1 93 ? 5.116 3.494 -10.421 1.00 94.94 93 LEU A C 1
ATOM 756 O O . LEU A 1 93 ? 4.347 2.606 -10.062 1.00 94.94 93 LEU A O 1
ATOM 760 N N . ARG A 1 94 ? 4.890 4.207 -11.531 1.00 94.25 94 ARG A N 1
ATOM 761 C CA . ARG A 1 94 ? 3.754 3.942 -12.427 1.00 94.25 94 ARG A CA 1
ATOM 762 C C . ARG A 1 94 ? 3.871 2.585 -13.111 1.00 94.25 94 ARG A C 1
ATOM 764 O O . ARG A 1 94 ? 2.847 1.932 -13.301 1.00 94.25 94 ARG A O 1
ATOM 771 N N . ALA A 1 95 ? 5.077 2.175 -13.502 1.00 93.44 95 ALA A N 1
ATOM 772 C CA . ALA A 1 95 ? 5.319 0.854 -14.074 1.00 93.44 95 ALA A CA 1
ATOM 773 C C . ALA A 1 95 ? 5.040 -0.246 -13.040 1.00 93.44 95 ALA A C 1
ATOM 775 O O . ALA A 1 95 ? 4.239 -1.139 -13.314 1.00 93.44 95 ALA A O 1
ATOM 776 N N . GLY A 1 96 ? 5.582 -0.110 -11.823 1.00 94.06 96 GLY A N 1
ATOM 777 C CA . GLY A 1 96 ? 5.273 -1.015 -10.711 1.00 94.06 96 GLY A CA 1
ATOM 778 C C . GLY A 1 96 ? 3.771 -1.091 -10.418 1.00 94.06 96 GLY A C 1
ATOM 779 O O . GLY A 1 96 ? 3.227 -2.177 -10.219 1.00 94.06 96 GLY A O 1
ATOM 780 N N . PHE A 1 97 ? 3.068 0.047 -10.480 1.00 95.56 97 PHE A N 1
ATOM 781 C CA . PHE A 1 97 ? 1.629 0.101 -10.216 1.00 95.56 97 PHE A CA 1
ATOM 782 C C . PHE A 1 97 ? 0.837 -0.658 -11.276 1.00 95.56 97 PHE A C 1
ATOM 784 O O . PHE A 1 97 ? -0.052 -1.430 -10.931 1.00 95.56 97 PHE A O 1
ATOM 791 N N . LYS A 1 98 ? 1.181 -0.492 -12.557 1.00 93.50 98 LYS A N 1
ATOM 792 C CA . LYS A 1 98 ? 0.554 -1.240 -13.656 1.00 93.50 98 LYS A CA 1
ATOM 793 C C . LYS A 1 98 ? 0.771 -2.746 -13.527 1.00 93.50 98 LYS A C 1
ATOM 795 O O . LYS A 1 98 ? -0.169 -3.500 -13.745 1.00 93.50 98 LYS A O 1
ATOM 800 N N . ASN A 1 99 ? 1.972 -3.165 -13.132 1.00 92.44 99 ASN A N 1
ATOM 801 C CA . ASN A 1 99 ? 2.282 -4.580 -12.925 1.00 92.44 99 ASN A CA 1
ATOM 802 C C . ASN A 1 99 ? 1.600 -5.164 -11.675 1.00 92.44 99 ASN A C 1
ATOM 804 O O . ASN A 1 99 ? 1.400 -6.367 -11.601 1.00 92.44 99 ASN A O 1
ATOM 808 N N . SER A 1 100 ? 1.167 -4.320 -10.732 1.00 94.06 100 SER A N 1
ATOM 809 C CA . SER A 1 100 ? 0.420 -4.728 -9.533 1.00 94.06 100 SER A CA 1
ATOM 810 C C . SER A 1 100 ? -1.105 -4.670 -9.703 1.00 94.06 100 SER A C 1
ATOM 812 O O . SER A 1 100 ? -1.826 -4.469 -8.725 1.00 94.06 100 SER A O 1
ATOM 814 N N . ALA A 1 101 ? -1.617 -4.818 -10.932 1.00 94.06 101 ALA A N 1
ATOM 815 C CA . ALA A 1 101 ? -3.048 -4.705 -11.243 1.00 94.06 101 ALA A CA 1
ATOM 816 C C . ALA A 1 101 ? -3.942 -5.619 -10.384 1.00 94.06 101 ALA A C 1
ATOM 818 O O . ALA A 1 101 ? -5.034 -5.211 -9.990 1.00 94.06 101 ALA A O 1
ATOM 819 N N . ALA A 1 102 ? -3.454 -6.811 -10.024 1.00 94.19 102 ALA A N 1
ATOM 820 C CA . ALA A 1 102 ? -4.167 -7.763 -9.169 1.00 94.19 102 ALA A CA 1
ATOM 821 C C . ALA A 1 102 ? -4.511 -7.199 -7.774 1.00 94.19 102 ALA A C 1
ATOM 823 O O . ALA A 1 102 ? -5.514 -7.588 -7.176 1.00 94.19 102 ALA A O 1
ATOM 824 N N . LEU A 1 103 ? -3.728 -6.239 -7.265 1.00 95.81 103 LEU A N 1
ATOM 825 C CA . LEU A 1 103 ? -3.951 -5.638 -5.947 1.00 95.81 103 LEU A CA 1
ATOM 826 C C . LEU A 1 103 ? -4.872 -4.419 -5.979 1.00 95.81 103 LEU A C 1
ATOM 828 O O . LEU A 1 103 ? -5.355 -4.021 -4.925 1.00 95.81 103 LEU A O 1
ATOM 832 N N . HIS A 1 104 ? -5.146 -3.819 -7.144 1.00 96.12 104 HIS A N 1
ATOM 833 C CA . HIS A 1 104 ? -5.771 -2.487 -7.245 1.00 96.12 104 HIS A CA 1
ATOM 834 C C . HIS A 1 104 ? -7.084 -2.354 -6.473 1.00 96.12 104 HIS A C 1
ATOM 836 O O . HIS A 1 104 ? -7.288 -1.337 -5.814 1.00 96.12 104 HIS A O 1
ATOM 842 N N . ASN A 1 105 ? -7.927 -3.388 -6.516 1.00 95.81 105 ASN A N 1
ATOM 843 C CA . ASN A 1 105 ? -9.242 -3.407 -5.870 1.00 95.81 105 ASN A CA 1
ATOM 844 C C . ASN A 1 105 ? -9.223 -4.018 -4.460 1.00 95.81 105 ASN A C 1
ATOM 846 O O . ASN A 1 105 ? -10.263 -4.093 -3.807 1.00 95.81 105 ASN A O 1
ATOM 850 N N . ARG A 1 106 ? -8.066 -4.485 -3.980 1.00 95.56 106 ARG A N 1
ATOM 851 C CA . ARG A 1 106 ? -7.931 -5.049 -2.636 1.00 95.56 106 ARG A CA 1
ATOM 852 C C . ARG A 1 106 ? -7.753 -3.931 -1.619 1.00 95.56 106 ARG A C 1
ATOM 854 O O . ARG A 1 106 ? -7.154 -2.895 -1.905 1.00 95.56 106 ARG A O 1
ATOM 861 N N . ILE A 1 107 ? -8.281 -4.150 -0.422 1.00 95.62 107 ILE A N 1
ATOM 862 C CA . ILE A 1 107 ? -8.159 -3.209 0.690 1.00 95.62 107 ILE A CA 1
ATOM 863 C C . ILE A 1 107 ? -6.707 -3.166 1.160 1.00 95.62 107 ILE A C 1
ATOM 865 O O . ILE A 1 107 ? -6.174 -4.191 1.580 1.00 95.62 107 ILE A O 1
ATOM 869 N N . PHE A 1 108 ? -6.089 -1.983 1.142 1.00 95.31 108 PHE A N 1
ATOM 870 C CA . PHE A 1 108 ? -4.662 -1.831 1.433 1.00 95.31 108 PHE A CA 1
ATOM 871 C C . PHE A 1 108 ? -4.306 -2.309 2.847 1.00 95.31 108 PHE A C 1
ATOM 873 O O . PHE A 1 108 ? -3.333 -3.030 3.029 1.00 95.31 108 PHE A O 1
ATOM 880 N N . ALA A 1 109 ? -5.137 -1.974 3.839 1.00 92.69 109 ALA A N 1
ATOM 881 C CA . ALA A 1 109 ? -4.929 -2.352 5.238 1.00 92.69 109 ALA A CA 1
ATOM 882 C C . ALA A 1 109 ? -4.981 -3.870 5.497 1.00 92.69 109 ALA A C 1
ATOM 884 O O . ALA A 1 109 ? -4.531 -4.321 6.547 1.00 92.69 109 ALA A O 1
ATOM 885 N N . LYS A 1 110 ? -5.555 -4.646 4.567 1.00 94.00 110 LYS A N 1
ATOM 886 C CA . LYS A 1 110 ? -5.708 -6.103 4.680 1.00 94.00 110 LYS A CA 1
ATOM 887 C C . LYS A 1 110 ? -4.631 -6.885 3.931 1.00 94.00 110 LYS A C 1
ATOM 889 O O . LYS A 1 110 ? -4.613 -8.102 4.056 1.00 94.00 110 LYS A O 1
ATOM 894 N N . LEU A 1 111 ? -3.785 -6.211 3.150 1.00 95.50 111 LEU A N 1
ATOM 895 C CA . LEU A 1 111 ? -2.716 -6.869 2.407 1.00 95.50 111 LEU A CA 1
ATOM 896 C C . LEU A 1 111 ? -1.662 -7.421 3.363 1.00 95.50 111 LEU A C 1
ATOM 898 O O . LEU A 1 111 ? -1.281 -6.749 4.323 1.00 95.50 111 LEU A O 1
ATOM 902 N N . VAL A 1 112 ? -1.177 -8.621 3.064 1.00 95.56 112 VAL A N 1
ATOM 903 C CA . VAL A 1 112 ? -0.072 -9.275 3.778 1.00 95.56 112 VAL A CA 1
ATOM 904 C C . VAL A 1 112 ? 1.094 -9.567 2.834 1.00 95.56 112 VAL A C 1
ATOM 906 O O . VAL A 1 112 ? 0.978 -9.382 1.624 1.00 95.56 112 VAL A O 1
ATOM 909 N N . THR A 1 113 ? 2.230 -10.014 3.379 1.00 95.31 113 THR A N 1
ATOM 910 C CA . THR A 1 113 ? 3.435 -10.335 2.594 1.00 95.31 113 THR A CA 1
ATOM 911 C C . THR A 1 113 ? 3.142 -11.296 1.443 1.00 95.31 113 THR A C 1
ATOM 913 O O . THR A 1 113 ? 3.574 -11.023 0.329 1.00 95.31 113 THR A O 1
ATOM 916 N N . ASP A 1 114 ? 2.358 -12.351 1.681 1.00 94.75 114 ASP A N 1
ATOM 917 C CA . ASP A 1 114 ? 2.038 -13.357 0.661 1.00 94.75 114 ASP A CA 1
ATOM 918 C C . ASP A 1 114 ? 1.298 -12.745 -0.536 1.00 94.75 114 ASP A C 1
ATOM 920 O O . ASP A 1 114 ? 1.660 -13.013 -1.677 1.00 94.75 114 ASP A O 1
ATOM 924 N N . ASP A 1 115 ? 0.338 -11.839 -0.297 1.00 95.31 115 ASP A N 1
ATOM 925 C CA . ASP A 1 115 ? -0.378 -11.144 -1.376 1.00 95.31 115 ASP A CA 1
ATOM 926 C C . ASP A 1 115 ? 0.568 -10.285 -2.233 1.00 95.31 115 ASP A C 1
ATOM 928 O O . ASP A 1 115 ? 0.366 -10.128 -3.437 1.00 95.31 115 ASP A O 1
ATOM 932 N N . LEU A 1 116 ? 1.574 -9.667 -1.604 1.00 94.94 116 LEU A N 1
ATOM 933 C CA . LEU A 1 116 ? 2.560 -8.836 -2.294 1.00 94.94 116 LEU A CA 1
ATOM 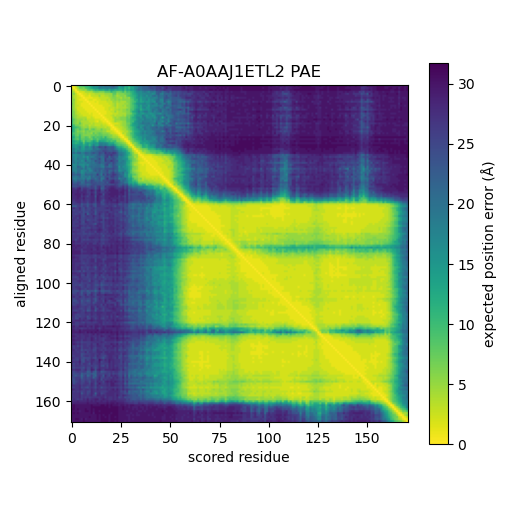934 C C . LEU A 1 116 ? 3.556 -9.697 -3.079 1.00 94.94 116 LEU A C 1
ATOM 936 O O . LEU A 1 116 ? 3.900 -9.357 -4.213 1.00 94.94 116 LEU A O 1
ATOM 940 N N . GLN A 1 117 ? 4.009 -10.799 -2.479 1.00 93.81 117 GLN A N 1
ATOM 941 C CA . GLN A 1 117 ? 4.964 -11.721 -3.081 1.00 93.81 117 GLN A CA 1
ATOM 942 C C . GLN A 1 117 ? 4.343 -12.447 -4.275 1.00 93.81 117 GLN A C 1
ATOM 944 O O . GLN A 1 117 ? 4.975 -12.509 -5.323 1.00 93.81 117 GLN A O 1
ATOM 949 N N . GLU A 1 118 ? 3.078 -12.872 -4.183 1.00 93.38 118 GLU A N 1
ATOM 950 C CA . GLU A 1 118 ? 2.352 -13.498 -5.295 1.00 93.38 118 GLU A CA 1
ATOM 951 C C . GLU A 1 118 ? 2.354 -12.602 -6.544 1.00 93.38 118 GLU A C 1
ATOM 953 O O . GLU A 1 118 ? 2.579 -13.074 -7.655 1.00 93.38 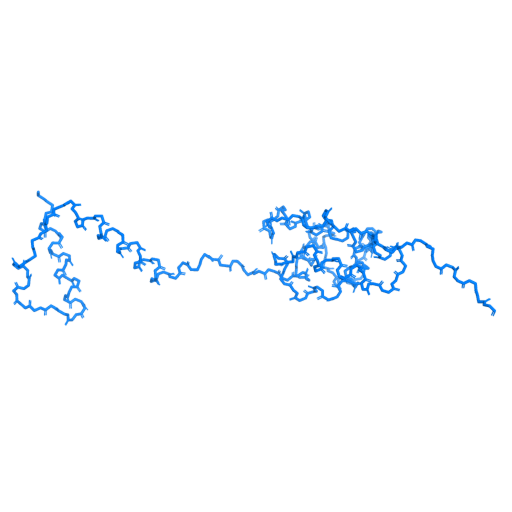118 GLU A O 1
ATOM 958 N N . VAL A 1 119 ? 2.175 -11.287 -6.379 1.00 92.62 119 VAL A N 1
ATOM 959 C CA . VAL A 1 119 ? 2.230 -10.335 -7.500 1.00 92.62 119 VAL A CA 1
ATOM 960 C C . VAL A 1 119 ? 3.640 -10.157 -8.060 1.00 92.62 119 VAL A C 1
ATOM 962 O O . VAL A 1 119 ? 3.794 -9.959 -9.268 1.00 92.62 119 VAL A O 1
ATOM 965 N N . MET A 1 120 ? 4.667 -10.215 -7.212 1.00 90.94 120 MET A N 1
ATOM 966 C CA . MET A 1 120 ? 6.060 -10.163 -7.658 1.00 90.94 120 MET A CA 1
ATOM 967 C C . MET A 1 120 ? 6.453 -11.437 -8.415 1.00 90.94 120 MET A C 1
ATOM 969 O O . MET A 1 120 ? 7.038 -11.335 -9.493 1.00 90.94 120 MET A O 1
ATOM 973 N N . ASP A 1 121 ? 6.064 -12.605 -7.910 1.00 88.75 121 ASP A N 1
ATOM 974 C CA . ASP A 1 121 ? 6.358 -13.914 -8.498 1.00 88.75 121 ASP A CA 1
ATOM 975 C C . ASP A 1 121 ? 5.570 -14.149 -9.796 1.00 88.75 121 ASP A C 1
ATOM 977 O O . ASP A 1 121 ? 6.098 -14.699 -10.764 1.00 88.75 121 ASP A O 1
ATOM 981 N N . ALA A 1 122 ? 4.319 -13.681 -9.861 1.00 86.88 122 ALA A N 1
ATOM 982 C CA . ALA A 1 122 ? 3.483 -13.757 -11.058 1.00 86.88 122 ALA A CA 1
ATOM 983 C C . ALA A 1 122 ? 3.890 -12.754 -12.151 1.00 86.88 122 ALA A C 1
ATOM 985 O O . ALA A 1 122 ? 3.310 -12.769 -13.241 1.00 86.88 122 ALA A O 1
ATOM 986 N N . CYS A 1 123 ? 4.852 -11.860 -11.891 1.00 82.94 123 CYS A N 1
ATOM 987 C CA . CYS A 1 123 ? 5.294 -10.883 -12.875 1.00 82.94 123 CYS A CA 1
ATOM 988 C C . CYS A 1 123 ? 6.085 -11.585 -14.000 1.00 82.94 123 CYS A C 1
ATOM 990 O O . CYS A 1 123 ? 7.189 -12.075 -13.764 1.00 82.94 123 CYS A O 1
ATOM 992 N N . PRO A 1 124 ? 5.588 -11.593 -15.255 1.00 72.94 124 PRO A N 1
ATOM 993 C CA . PRO A 1 124 ? 6.255 -12.286 -16.362 1.00 72.94 124 PRO A CA 1
ATOM 994 C C . PRO A 1 124 ? 7.453 -11.502 -16.926 1.00 72.94 124 PRO A C 1
ATOM 996 O O . PRO A 1 124 ? 8.044 -11.893 -17.932 1.00 72.94 124 PRO A O 1
ATOM 999 N N . LEU A 1 125 ? 7.758 -10.334 -16.355 1.00 76.25 125 LEU A N 1
ATOM 1000 C CA . LEU A 1 125 ? 8.744 -9.393 -16.870 1.00 76.25 125 LEU A CA 1
ATOM 1001 C C . LEU A 1 125 ? 10.087 -9.547 -16.152 1.00 76.25 125 LEU A C 1
ATOM 1003 O O . LEU A 1 125 ? 10.163 -10.030 -15.033 1.00 76.25 125 LEU A O 1
ATOM 1007 N N . ARG A 1 126 ? 11.149 -9.063 -16.809 1.00 76.62 126 ARG A N 1
ATOM 1008 C CA . ARG A 1 126 ? 12.533 -9.094 -16.309 1.00 76.62 126 ARG A CA 1
ATOM 1009 C C . ARG A 1 126 ? 12.679 -8.432 -14.933 1.00 76.62 126 ARG A C 1
ATOM 1011 O O . ARG A 1 126 ? 11.941 -7.496 -14.628 1.00 76.62 126 ARG A O 1
ATOM 1018 N N . HIS A 1 127 ? 13.746 -8.803 -14.223 1.00 81.25 127 HIS A N 1
ATOM 1019 C CA . HIS A 1 127 ? 14.269 -8.218 -12.974 1.00 81.25 127 HIS A CA 1
ATOM 1020 C C . HIS A 1 127 ? 13.919 -6.749 -12.706 1.00 81.25 127 HIS A C 1
ATOM 1022 O O . HIS A 1 127 ? 13.300 -6.436 -11.693 1.00 81.25 127 HIS A O 1
ATOM 1028 N N . ALA A 1 128 ? 14.212 -5.846 -13.648 1.00 84.62 128 ALA A N 1
ATOM 1029 C CA . ALA A 1 128 ? 13.922 -4.417 -13.499 1.00 84.62 128 ALA A CA 1
ATOM 1030 C C . ALA A 1 128 ? 12.440 -4.111 -13.182 1.00 84.62 128 ALA A C 1
ATOM 1032 O O . ALA A 1 128 ? 12.133 -3.190 -12.430 1.00 84.62 128 ALA A O 1
ATOM 1033 N N . SER A 1 129 ? 11.498 -4.889 -13.722 1.00 87.69 129 SER A N 1
ATOM 1034 C CA . SER A 1 129 ? 10.065 -4.719 -13.441 1.00 87.69 129 SER A CA 1
ATOM 1035 C C . SER A 1 129 ? 9.705 -5.131 -12.017 1.00 87.69 129 SER A C 1
ATOM 1037 O O . SER A 1 129 ? 8.897 -4.452 -11.382 1.00 87.69 129 SER A O 1
ATOM 1039 N N . ILE A 1 130 ? 10.328 -6.190 -11.501 1.00 90.12 130 ILE A N 1
ATOM 1040 C CA . ILE A 1 130 ? 10.145 -6.642 -10.118 1.00 90.12 130 ILE A CA 1
ATOM 1041 C C . ILE A 1 130 ? 10.743 -5.616 -9.151 1.00 90.12 130 ILE A C 1
ATOM 1043 O O . ILE A 1 130 ? 10.098 -5.247 -8.170 1.00 90.12 130 ILE A O 1
ATOM 1047 N N . GLU A 1 131 ? 11.905 -5.043 -9.470 1.00 91.62 131 GLU A N 1
ATOM 1048 C CA . GLU A 1 131 ? 12.468 -3.926 -8.702 1.00 91.62 131 GLU A C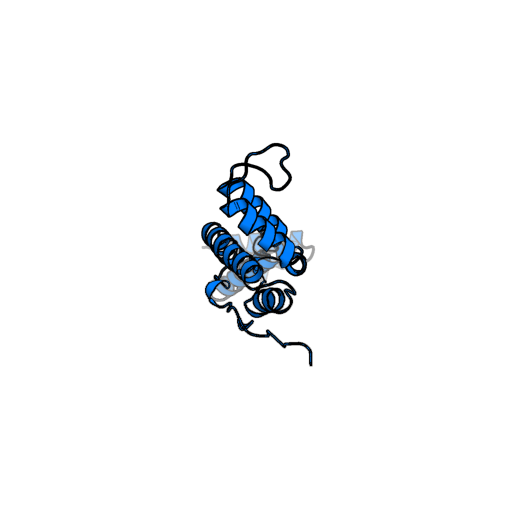A 1
ATOM 1049 C C . GLU A 1 131 ? 11.540 -2.704 -8.682 1.00 91.62 131 GLU A C 1
ATOM 1051 O O . GLU A 1 131 ? 11.414 -2.025 -7.661 1.00 91.62 131 GLU A O 1
ATOM 1056 N N . HIS A 1 132 ? 10.865 -2.404 -9.796 1.00 93.62 132 HIS A N 1
ATOM 1057 C CA . HIS A 1 132 ? 9.888 -1.315 -9.855 1.00 93.62 132 HIS A CA 1
ATOM 1058 C C . HIS A 1 132 ? 8.674 -1.579 -8.953 1.00 93.62 132 HIS A C 1
ATOM 1060 O O . HIS A 1 132 ? 8.198 -0.654 -8.290 1.00 93.62 132 HIS A O 1
ATOM 1066 N N . ILE A 1 133 ? 8.193 -2.826 -8.894 1.00 94.38 133 ILE A N 1
ATOM 1067 C CA . ILE A 1 133 ? 7.123 -3.248 -7.976 1.00 94.38 133 ILE A CA 1
ATOM 1068 C C . ILE A 1 133 ? 7.591 -3.120 -6.521 1.00 94.38 133 ILE A C 1
ATOM 1070 O O . ILE A 1 133 ? 6.918 -2.479 -5.713 1.00 94.38 133 ILE A O 1
ATOM 1074 N N . LYS A 1 134 ? 8.781 -3.631 -6.194 1.00 94.56 134 LYS A N 1
ATOM 1075 C CA . LYS A 1 134 ? 9.349 -3.535 -4.842 1.00 94.56 134 LYS A CA 1
ATOM 1076 C C . LYS A 1 134 ? 9.520 -2.078 -4.396 1.00 94.56 134 LYS A C 1
ATOM 1078 O O . LYS A 1 134 ? 9.121 -1.714 -3.289 1.00 94.56 134 LYS A O 1
ATOM 1083 N N . ASN A 1 135 ? 10.027 -1.215 -5.280 1.00 95.12 135 ASN A N 1
ATOM 1084 C CA . ASN A 1 135 ? 10.122 0.226 -5.027 1.00 95.12 135 ASN A CA 1
ATOM 1085 C C . ASN A 1 135 ? 8.748 0.871 -4.803 1.00 95.12 135 ASN A C 1
ATOM 1087 O O . ASN A 1 135 ? 8.604 1.723 -3.920 1.00 95.12 135 ASN A O 1
ATOM 1091 N N . LEU A 1 136 ? 7.725 0.472 -5.566 1.00 96.62 136 LEU A N 1
ATOM 1092 C CA . LEU A 1 136 ? 6.357 0.927 -5.328 1.00 96.62 136 LEU A CA 1
ATOM 1093 C C . LEU A 1 136 ? 5.888 0.559 -3.922 1.00 96.62 136 LEU A C 1
ATOM 1095 O O . LEU A 1 136 ? 5.394 1.440 -3.216 1.00 96.62 136 LEU A O 1
ATOM 1099 N N . TYR A 1 137 ? 6.047 -0.701 -3.515 1.00 96.69 137 TYR A N 1
ATOM 1100 C CA . TYR A 1 137 ? 5.607 -1.164 -2.200 1.00 96.69 137 TYR A CA 1
ATOM 1101 C C . TYR A 1 137 ? 6.281 -0.377 -1.084 1.00 96.69 137 TYR A C 1
ATOM 1103 O O . TYR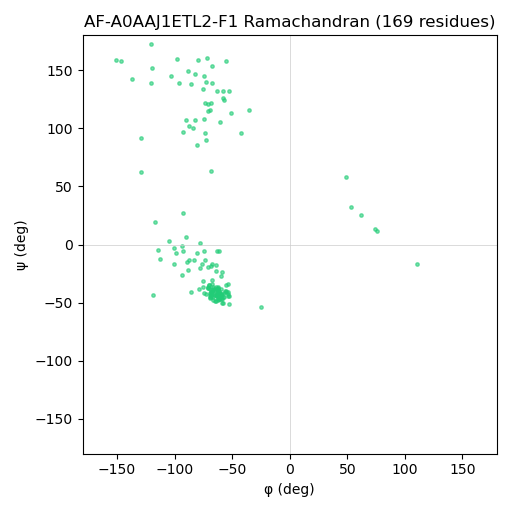 A 1 137 ? 5.576 0.160 -0.231 1.00 96.69 137 TYR A O 1
ATOM 1111 N N . TYR A 1 138 ? 7.600 -0.186 -1.155 1.00 96.25 138 TYR A N 1
ATOM 1112 C CA . TYR A 1 138 ? 8.333 0.635 -0.190 1.00 96.25 138 TYR A CA 1
ATOM 1113 C C . TYR A 1 138 ? 7.727 2.040 -0.038 1.00 96.25 138 TYR A C 1
ATOM 1115 O O . TYR A 1 138 ? 7.429 2.503 1.066 1.00 96.25 138 TYR A O 1
ATOM 1123 N N . HIS A 1 139 ? 7.499 2.738 -1.154 1.00 96.12 139 HIS A N 1
ATOM 1124 C CA . HIS A 1 139 ? 6.951 4.093 -1.116 1.00 96.12 139 HIS A CA 1
ATOM 1125 C C . HIS A 1 139 ? 5.502 4.139 -0.624 1.00 96.12 139 HIS A C 1
ATOM 1127 O O . HIS A 1 139 ? 5.137 5.056 0.122 1.00 96.12 139 HIS A O 1
ATOM 1133 N N . MET A 1 140 ? 4.688 3.163 -1.021 1.00 96.38 140 MET A N 1
ATOM 1134 C CA . MET A 1 140 ? 3.291 3.073 -0.620 1.00 96.38 140 MET A CA 1
ATOM 1135 C C . MET A 1 140 ? 3.128 2.749 0.859 1.00 96.38 140 MET A C 1
ATOM 1137 O O . MET A 1 140 ? 2.356 3.432 1.527 1.00 96.38 140 MET A O 1
ATOM 1141 N N . TYR A 1 141 ? 3.872 1.781 1.392 1.00 96.44 141 TYR A N 1
ATOM 1142 C CA . TYR A 1 141 ? 3.812 1.441 2.812 1.00 96.44 141 TYR A CA 1
ATOM 1143 C C . TYR A 1 141 ? 4.375 2.558 3.684 1.00 96.44 141 TYR A C 1
ATOM 1145 O O . TYR A 1 141 ? 3.749 2.926 4.675 1.00 96.44 141 TYR A O 1
ATOM 1153 N N . LYS A 1 142 ? 5.466 3.215 3.271 1.00 96.19 142 LYS A N 1
ATOM 1154 C CA . LYS A 1 142 ? 5.968 4.409 3.967 1.00 96.19 142 LYS A CA 1
ATOM 1155 C C . LYS A 1 142 ? 4.915 5.516 4.047 1.00 96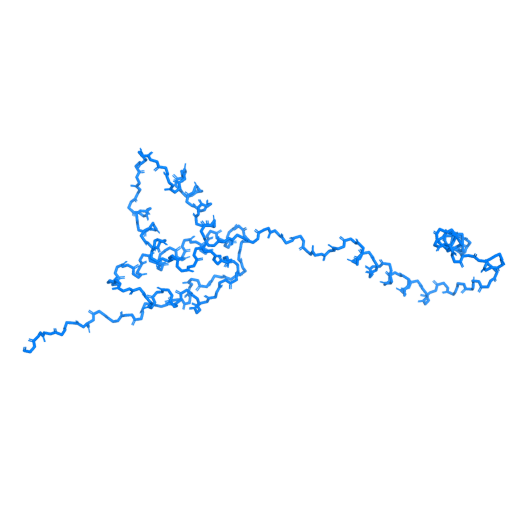.19 142 LYS A C 1
ATOM 1157 O O . LYS A 1 142 ? 4.767 6.161 5.084 1.00 96.19 142 LYS A O 1
ATOM 1162 N N . TYR A 1 143 ? 4.178 5.743 2.961 1.00 95.75 143 TYR A N 1
ATOM 1163 C CA . TYR A 1 143 ? 3.059 6.680 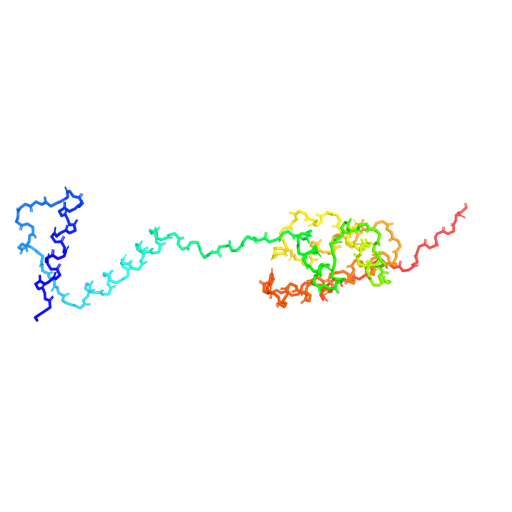2.957 1.00 95.75 143 TYR A CA 1
ATOM 1164 C C . TYR A 1 143 ? 1.913 6.196 3.852 1.00 95.75 143 TYR A C 1
ATOM 1166 O O . TYR A 1 143 ? 1.411 6.969 4.663 1.00 95.75 143 TYR A O 1
ATOM 1174 N N . ALA A 1 144 ? 1.505 4.937 3.731 1.00 94.81 144 ALA A N 1
ATOM 1175 C CA . ALA A 1 144 ? 0.383 4.378 4.469 1.00 94.81 144 ALA A CA 1
ATOM 1176 C C . ALA A 1 144 ? 0.620 4.403 5.985 1.00 94.81 144 ALA A C 1
ATOM 1178 O O . ALA A 1 144 ? -0.228 4.913 6.715 1.00 94.81 144 ALA A O 1
ATOM 1179 N N . MET A 1 145 ? 1.802 3.984 6.441 1.00 93.69 145 MET A N 1
ATOM 1180 C CA . MET A 1 145 ? 2.224 4.056 7.843 1.00 93.69 145 MET A CA 1
ATOM 1181 C C . MET A 1 145 ? 2.175 5.497 8.370 1.00 93.69 145 MET A C 1
ATOM 1183 O O . MET A 1 145 ? 1.616 5.755 9.429 1.00 93.69 145 MET A O 1
ATOM 1187 N N . ALA A 1 146 ? 2.684 6.465 7.599 1.00 94.19 146 ALA A N 1
ATOM 1188 C CA . ALA A 1 146 ? 2.693 7.873 8.003 1.00 94.19 146 ALA A CA 1
ATOM 1189 C C . ALA A 1 146 ? 1.297 8.522 8.080 1.00 94.19 146 ALA A C 1
ATOM 1191 O O . ALA A 1 146 ? 1.163 9.597 8.660 1.00 94.19 146 ALA A O 1
ATOM 1192 N N . ASN A 1 147 ? 0.268 7.918 7.475 1.00 92.94 147 ASN A N 1
ATOM 1193 C CA . ASN A 1 147 ? -1.112 8.415 7.516 1.00 92.94 147 ASN A CA 1
ATOM 1194 C C . ASN A 1 147 ? -2.056 7.419 8.227 1.00 92.94 147 ASN A C 1
ATOM 1196 O O . ASN A 1 147 ? -3.263 7.498 8.023 1.00 92.94 147 ASN A O 1
ATOM 1200 N N . ASN A 1 148 ? -1.521 6.492 9.038 1.00 90.94 148 ASN A N 1
ATOM 1201 C CA . ASN A 1 148 ? -2.276 5.475 9.787 1.00 90.94 148 ASN A CA 1
ATOM 1202 C C . ASN A 1 148 ? -3.228 4.616 8.924 1.00 90.94 148 ASN A C 1
ATOM 1204 O O . ASN A 1 148 ? -4.284 4.194 9.384 1.00 90.94 148 ASN A O 1
ATOM 1208 N N . LEU A 1 149 ? -2.861 4.353 7.665 1.00 90.44 149 LEU A N 1
ATOM 1209 C CA . LEU A 1 149 ? -3.661 3.551 6.725 1.00 90.44 149 LEU A CA 1
ATOM 1210 C C . LEU A 1 149 ? -3.371 2.046 6.820 1.00 90.44 149 LEU A C 1
ATOM 1212 O O . LEU A 1 149 ? -4.106 1.238 6.258 1.00 90.44 149 LEU A O 1
ATOM 1216 N N . CYS A 1 150 ? -2.286 1.667 7.491 1.00 90.88 150 CYS A N 1
ATOM 1217 C CA . CYS A 1 150 ? -1.924 0.287 7.788 1.00 90.88 150 CYS A CA 1
ATOM 1218 C C . CYS A 1 150 ? -1.211 0.220 9.141 1.00 90.88 150 CYS A C 1
ATOM 1220 O O . CYS A 1 150 ? -0.661 1.214 9.614 1.00 90.88 150 CYS A O 1
ATOM 1222 N N . THR A 1 151 ? -1.216 -0.957 9.760 1.00 89.31 151 THR A N 1
ATOM 1223 C CA . THR A 1 151 ? -0.602 -1.184 11.078 1.00 89.31 151 THR A CA 1
ATOM 1224 C C . THR A 1 151 ? 0.833 -1.692 10.986 1.00 89.31 151 THR A C 1
ATOM 1226 O O . THR A 1 151 ? 1.619 -1.491 11.910 1.00 89.31 151 THR A O 1
ATOM 1229 N N . LYS A 1 152 ? 1.180 -2.356 9.881 1.00 92.69 152 LYS A N 1
ATOM 1230 C CA . LYS A 1 152 ? 2.479 -2.987 9.667 1.00 92.69 152 LYS A CA 1
ATOM 1231 C C . LYS A 1 152 ? 2.976 -2.720 8.253 1.00 92.69 152 LYS A C 1
ATOM 1233 O O . LYS A 1 152 ? 2.199 -2.713 7.302 1.00 92.69 152 LYS A O 1
ATOM 1238 N N . ASP A 1 153 ? 4.283 -2.518 8.139 1.00 94.38 153 ASP A N 1
ATOM 1239 C CA . ASP A 1 153 ? 4.967 -2.427 6.857 1.00 94.38 153 ASP A CA 1
ATOM 1240 C C . ASP A 1 153 ? 5.301 -3.832 6.351 1.00 94.38 153 ASP A C 1
ATOM 1242 O O . ASP A 1 153 ? 6.257 -4.446 6.823 1.00 94.38 153 ASP A O 1
ATOM 1246 N N . TYR A 1 154 ? 4.495 -4.348 5.419 1.00 94.00 154 TYR A N 1
ATOM 1247 C CA . TYR A 1 154 ? 4.749 -5.652 4.803 1.00 94.00 154 TYR A CA 1
ATOM 1248 C C . TYR A 1 154 ? 5.750 -5.588 3.642 1.00 94.00 154 TYR A C 1
ATOM 1250 O O . TYR A 1 154 ? 6.280 -6.619 3.233 1.00 94.00 154 TYR A O 1
ATOM 1258 N N . SER A 1 155 ? 6.066 -4.390 3.135 1.00 93.00 155 SER A N 1
ATOM 1259 C CA . SER A 1 155 ? 6.991 -4.224 2.005 1.00 93.00 155 SER A CA 1
ATOM 1260 C C . SER A 1 155 ? 8.441 -4.582 2.336 1.00 93.00 155 SER A C 1
ATOM 1262 O O . SER A 1 155 ? 9.237 -4.829 1.435 1.00 93.00 155 SER A O 1
ATOM 1264 N N . SER A 1 156 ? 8.795 -4.626 3.620 1.00 92.50 156 SER A N 1
ATOM 1265 C CA . SER A 1 156 ? 10.128 -5.017 4.081 1.00 92.50 156 SER A CA 1
ATOM 1266 C C . SER A 1 156 ? 10.375 -6.526 4.029 1.00 92.50 156 SER A C 1
ATOM 1268 O O . SER A 1 156 ? 11.531 -6.937 4.066 1.00 92.50 156 SER A O 1
ATOM 1270 N N . TYR A 1 157 ? 9.316 -7.337 3.925 1.00 93.81 157 TYR A N 1
ATOM 1271 C CA . TYR A 1 157 ? 9.400 -8.800 3.946 1.00 93.81 157 TYR A CA 1
ATOM 1272 C C . TYR A 1 157 ? 9.333 -9.442 2.556 1.00 93.81 157 TYR A C 1
ATOM 1274 O O . TYR A 1 157 ? 9.424 -10.660 2.467 1.00 93.81 157 TYR A O 1
ATOM 1282 N N . VAL A 1 158 ? 9.151 -8.657 1.487 1.00 92.19 158 VAL A N 1
ATOM 1283 C CA . VAL A 1 158 ? 9.137 -9.190 0.116 1.00 92.19 158 VAL A CA 1
ATOM 1284 C C . VAL A 1 158 ? 10.542 -9.287 -0.476 1.00 92.19 158 VAL A C 1
ATOM 1286 O O . VAL A 1 158 ? 11.375 -8.369 -0.372 1.00 92.19 158 VAL A O 1
ATOM 1289 N N . GLU A 1 159 ? 10.796 -10.386 -1.171 1.00 89.56 159 GLU A N 1
ATOM 1290 C CA . GLU A 1 159 ? 12.097 -10.728 -1.737 1.00 89.56 159 GLU A CA 1
ATOM 1291 C C . GLU A 1 159 ? 12.019 -10.872 -3.258 1.00 89.56 159 GLU A C 1
ATOM 1293 O O . GLU A 1 159 ? 10.971 -11.156 -3.836 1.00 89.56 159 GLU A O 1
ATOM 1298 N N . ILE A 1 160 ? 13.138 -10.598 -3.929 1.00 86.56 160 ILE A N 1
ATOM 1299 C CA . ILE A 1 160 ? 13.251 -10.807 -5.374 1.00 86.56 160 ILE A CA 1
ATOM 1300 C C . ILE A 1 160 ? 13.765 -12.234 -5.548 1.00 86.56 160 ILE A C 1
ATOM 1302 O O . ILE A 1 160 ? 14.914 -12.511 -5.225 1.00 86.56 160 ILE A O 1
ATOM 1306 N N . THR A 1 161 ? 12.887 -13.123 -5.999 1.00 78.50 161 THR A N 1
ATOM 1307 C CA . THR A 1 161 ? 13.094 -14.581 -6.073 1.00 78.50 161 THR A CA 1
ATOM 1308 C C . THR A 1 161 ? 13.465 -15.077 -7.470 1.00 78.50 161 THR A C 1
ATOM 1310 O O . THR A 1 161 ? 13.954 -16.194 -7.607 1.00 78.50 161 THR A O 1
ATOM 1313 N N . GLN A 1 162 ? 13.250 -14.282 -8.524 1.00 65.50 162 GLN A N 1
ATOM 1314 C CA . GLN A 1 162 ? 13.700 -14.651 -9.868 1.00 65.50 162 GLN A CA 1
ATOM 1315 C C . GLN A 1 162 ? 15.230 -14.561 -9.936 1.00 65.50 162 GLN A C 1
ATOM 1317 O O . GLN A 1 162 ? 15.783 -13.494 -9.720 1.00 65.50 162 GLN A O 1
ATOM 1322 N N . ASP A 1 163 ? 15.929 -15.650 -10.251 1.00 55.75 163 ASP A N 1
ATOM 1323 C CA . ASP A 1 163 ? 17.379 -15.639 -10.491 1.00 55.75 163 ASP A CA 1
ATOM 1324 C C . ASP A 1 163 ? 17.723 -15.004 -11.854 1.00 55.75 163 ASP A C 1
ATOM 1326 O O . ASP A 1 163 ? 17.002 -15.169 -12.839 1.00 55.75 163 ASP A O 1
ATOM 1330 N N . GLU A 1 164 ? 18.846 -14.280 -11.946 1.00 53.03 164 GLU A N 1
ATOM 1331 C CA . GLU A 1 164 ? 19.332 -13.604 -13.172 1.00 53.03 164 GLU A CA 1
ATOM 1332 C C . GLU A 1 164 ? 19.643 -14.536 -14.367 1.00 53.03 164 GLU A C 1
ATOM 1334 O O . GLU A 1 164 ? 19.913 -14.045 -15.461 1.00 53.03 164 GLU A O 1
ATOM 1339 N N . ASN A 1 165 ? 19.580 -15.864 -14.227 1.00 52.84 165 ASN A N 1
ATOM 1340 C CA . ASN A 1 165 ? 20.090 -16.794 -15.237 1.00 52.84 165 ASN A CA 1
ATOM 1341 C C . ASN A 1 165 ? 19.092 -17.884 -15.643 1.00 52.84 165 ASN A C 1
ATOM 1343 O O . ASN A 1 165 ? 19.118 -19.001 -15.138 1.00 52.84 165 ASN A O 1
ATOM 1347 N N . THR A 1 166 ? 18.309 -17.608 -16.684 1.00 53.03 166 THR A N 1
ATOM 1348 C CA . THR A 1 166 ? 17.896 -18.644 -17.647 1.00 53.03 166 THR A CA 1
ATOM 1349 C C . THR A 1 166 ? 18.182 -18.170 -19.072 1.00 53.03 166 THR A C 1
ATOM 1351 O O . THR A 1 166 ? 17.302 -18.017 -19.913 1.00 53.03 166 THR A O 1
ATOM 1354 N N . TRP A 1 167 ? 19.465 -17.938 -19.371 1.00 52.88 167 TRP A N 1
ATOM 1355 C CA . TRP A 1 167 ? 19.945 -18.098 -20.743 1.00 52.88 167 TRP A CA 1
ATOM 1356 C C . TRP A 1 167 ? 19.998 -19.598 -21.048 1.00 52.88 167 TRP A C 1
ATOM 1358 O O . TRP A 1 167 ? 20.993 -20.274 -20.790 1.00 52.88 167 TRP A O 1
ATOM 1368 N N . SER A 1 168 ? 18.900 -20.139 -21.566 1.00 51.31 168 SER A N 1
ATOM 1369 C CA . SER A 1 168 ? 18.901 -21.442 -22.225 1.00 51.31 168 SER A CA 1
ATOM 1370 C C . SER A 1 168 ? 19.239 -21.202 -23.694 1.00 51.31 168 SER A C 1
ATOM 1372 O O . SER A 1 168 ? 18.396 -20.728 -24.455 1.00 51.31 168 SER A O 1
ATOM 1374 N N . ALA A 1 169 ? 20.485 -21.471 -24.091 1.00 34.91 169 ALA A N 1
ATOM 1375 C CA . ALA A 1 169 ? 20.837 -21.509 -25.507 1.00 34.91 169 ALA A CA 1
ATOM 1376 C C . ALA A 1 169 ? 19.948 -22.558 -26.208 1.00 34.91 169 ALA A C 1
ATOM 1378 O O . ALA A 1 169 ? 19.813 -23.663 -25.673 1.00 34.91 169 ALA A O 1
ATOM 1379 N N . PRO A 1 170 ? 19.315 -22.245 -27.354 1.00 58.16 170 PRO A N 1
ATOM 1380 C CA . PRO A 1 170 ? 18.574 -23.251 -28.102 1.00 58.16 170 PRO A CA 1
ATOM 1381 C C . PRO A 1 170 ? 19.541 -24.340 -28.586 1.00 58.16 170 PRO A C 1
ATOM 1383 O O . PRO A 1 170 ? 20.621 -24.024 -29.090 1.00 58.16 170 PRO A O 1
ATOM 1386 N N . ALA A 1 171 ? 19.148 -25.598 -28.364 1.00 55.44 171 ALA A N 1
ATOM 1387 C CA . ALA A 1 171 ? 19.829 -26.791 -28.864 1.00 55.44 171 ALA A CA 1
ATOM 1388 C C . ALA A 1 171 ? 19.730 -26.906 -30.391 1.00 55.44 171 ALA A C 1
ATOM 1390 O O . ALA A 1 171 ? 18.700 -26.455 -30.949 1.00 55.44 171 ALA A O 1
#